Protein AF-A0A3Q1FAB6-F1 (afdb_monomer_lite)

Sequence (143 aa):
LDYLANAGCLRPMRSIRDRDLLVQDIVMFQVIHRVQGPFQKFCEGLKTLGVLDQIRQHTDSFRPLFCYEPNTLTADQVDDLFRREQQESQEEGPSKLQKILAFATGASVVPPIDDGFSTSMFPLANTCANCIKLPLHVSYQLF

pLDDT: mean 74.14, std 16.6, range [38.12, 95.62]

InterPro domains:
  IPR035983 HECT, E3 ligase catalytic domain [SSF56204] (16-142)

Organism: NCBI:txid80966

Secondary structure (DSSP, 8-state):
-HHHHHTT------STTHHHHHHHHHHHIIIIIHHHHHHHHHHHHHHHTTHHHHHHH-HHHHHHHHS-------HHHHHTTS--SS----PPPHHHHHHHHHHHHSSSS-----------SS-EEETTTTEEE----SSGGG-

Radius of gyration: 24.43 Å; chains: 1; bounding box: 56×42×60 Å

Structure (mmCIF, N/CA/C/O backbone):
data_AF-A0A3Q1FAB6-F1
#
_entry.id   AF-A0A3Q1FAB6-F1
#
loop_
_atom_site.group_PDB
_atom_site.id
_atom_site.type_symbol
_atom_site.label_atom_id
_atom_site.label_alt_id
_atom_site.label_comp_id
_atom_site.label_asym_id
_atom_site.label_entity_id
_atom_site.label_seq_id
_atom_site.pdbx_PDB_ins_code
_atom_site.Cartn_x
_atom_site.Cartn_y
_atom_site.Cartn_z
_atom_site.occupancy
_atom_site.B_iso_or_equiv
_atom_site.auth_seq_id
_atom_site.auth_comp_id
_atom_site.auth_asym_id
_atom_site.auth_atom_id
_atom_site.pdbx_PDB_model_num
ATOM 1 N N . LEU A 1 1 ? 16.066 13.790 -18.939 1.00 61.72 1 LEU A N 1
ATOM 2 C CA . LEU A 1 1 ? 16.523 12.380 -19.090 1.00 61.72 1 LEU A CA 1
ATOM 3 C C . LEU A 1 1 ? 16.538 11.640 -17.749 1.00 61.72 1 LEU A C 1
ATOM 5 O O . LEU A 1 1 ? 16.528 10.415 -17.716 1.00 61.72 1 LEU A O 1
ATOM 9 N N . ASP A 1 2 ? 16.530 12.385 -16.651 1.00 81.75 2 ASP A N 1
ATOM 10 C CA . ASP A 1 2 ? 17.026 11.977 -15.335 1.00 81.75 2 ASP A CA 1
ATOM 11 C C . ASP A 1 2 ? 16.137 10.929 -14.662 1.00 81.75 2 ASP A C 1
ATOM 13 O O . ASP A 1 2 ? 16.633 10.067 -13.950 1.00 81.75 2 ASP A O 1
ATOM 17 N N . TYR A 1 3 ? 14.835 10.907 -14.971 1.00 84.75 3 TYR A N 1
ATOM 18 C CA . TYR A 1 3 ? 13.944 9.837 -14.515 1.00 84.75 3 TYR A CA 1
ATOM 19 C C . TYR A 1 3 ? 14.385 8.451 -15.015 1.00 84.75 3 TYR A C 1
ATOM 21 O O . TYR A 1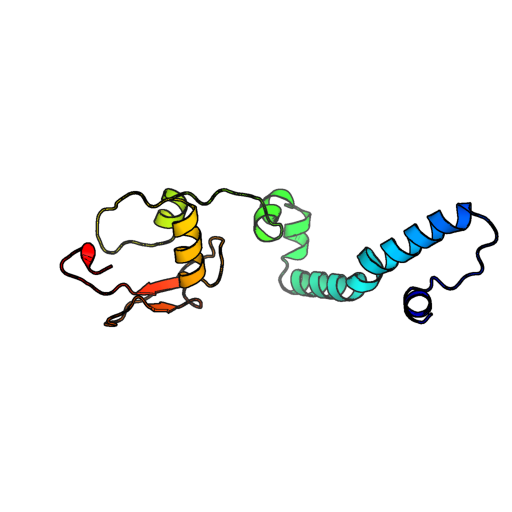 3 ? 14.445 7.512 -14.227 1.00 84.75 3 TYR A O 1
ATOM 29 N N . LEU A 1 4 ? 14.754 8.320 -16.297 1.00 84.75 4 LEU A N 1
ATOM 30 C CA . LEU A 1 4 ? 15.249 7.050 -16.840 1.00 84.75 4 LEU A CA 1
ATOM 31 C C . LEU A 1 4 ? 16.627 6.690 -16.272 1.00 84.75 4 LEU A C 1
ATOM 33 O O . LEU A 1 4 ? 16.926 5.508 -16.139 1.00 84.75 4 LEU A O 1
ATOM 37 N N . ALA A 1 5 ? 17.446 7.686 -15.913 1.00 84.75 5 ALA A N 1
ATOM 38 C CA . ALA A 1 5 ? 18.721 7.463 -15.231 1.00 84.75 5 ALA A CA 1
ATOM 39 C C . ALA A 1 5 ? 18.488 6.883 -13.828 1.00 84.75 5 ALA A C 1
ATOM 41 O O . ALA A 1 5 ? 19.015 5.825 -13.496 1.00 84.75 5 ALA A O 1
ATOM 42 N N . ASN A 1 6 ? 17.619 7.534 -13.051 1.00 83.94 6 ASN A N 1
ATOM 43 C CA . ASN A 1 6 ? 17.245 7.130 -11.697 1.00 83.94 6 ASN A CA 1
ATOM 44 C C . ASN A 1 6 ? 16.548 5.760 -11.667 1.00 83.94 6 ASN A C 1
ATOM 46 O O . ASN A 1 6 ? 16.705 5.020 -10.701 1.00 83.94 6 ASN A O 1
ATOM 50 N N . ALA A 1 7 ? 15.815 5.415 -12.729 1.00 85.25 7 ALA A N 1
ATOM 51 C CA . ALA A 1 7 ? 15.188 4.109 -12.914 1.00 85.25 7 ALA A CA 1
ATOM 52 C C . ALA A 1 7 ? 16.141 3.013 -13.436 1.00 85.25 7 ALA A C 1
ATOM 54 O O . ALA A 1 7 ? 15.698 1.892 -13.663 1.00 85.25 7 ALA A O 1
ATOM 55 N N . GLY A 1 8 ? 17.421 3.314 -13.699 1.00 87.31 8 GLY A N 1
ATOM 56 C CA . GLY A 1 8 ? 18.372 2.364 -14.301 1.00 87.31 8 GLY A CA 1
ATOM 57 C C . GLY A 1 8 ? 18.056 1.981 -15.758 1.00 87.31 8 GLY A C 1
ATOM 58 O O . GLY A 1 8 ? 18.620 1.032 -16.293 1.00 87.31 8 GLY A O 1
ATOM 59 N N . CYS A 1 9 ? 17.158 2.721 -16.410 1.00 89.62 9 CYS A N 1
ATOM 60 C CA . CYS A 1 9 ? 16.539 2.398 -17.697 1.00 89.62 9 CYS A CA 1
ATOM 61 C C . CYS A 1 9 ? 17.215 3.069 -18.912 1.00 89.62 9 CYS A C 1
ATOM 63 O O . CYS A 1 9 ? 16.732 2.937 -20.039 1.00 89.62 9 CYS A O 1
ATOM 65 N N . LEU A 1 10 ? 18.310 3.818 -18.723 1.00 87.50 10 LEU A N 1
ATOM 66 C CA . LEU A 1 10 ? 19.050 4.441 -19.827 1.00 87.50 10 LEU A CA 1
ATOM 67 C C . LEU A 1 10 ? 19.805 3.394 -20.661 1.00 87.50 10 LEU A C 1
ATOM 69 O O . LEU A 1 10 ? 20.962 3.078 -20.390 1.00 87.50 10 LEU A O 1
ATOM 73 N N . ARG A 1 11 ? 19.171 2.913 -21.735 1.00 83.94 11 ARG A N 1
ATOM 74 C CA . ARG A 1 11 ? 19.822 2.122 -22.788 1.00 83.94 11 ARG A CA 1
ATOM 75 C C . ARG A 1 11 ? 19.426 2.593 -24.194 1.00 83.94 11 ARG A C 1
ATOM 77 O O . ARG A 1 11 ? 18.293 3.038 -24.381 1.00 83.94 11 ARG A O 1
ATOM 84 N N . PRO A 1 12 ? 20.305 2.464 -25.205 1.00 84.31 12 PRO A N 1
ATOM 85 C CA . PRO A 1 12 ? 19.930 2.697 -26.597 1.00 84.31 12 PRO A CA 1
ATOM 86 C C . PRO A 1 12 ? 18.905 1.656 -27.064 1.00 84.31 12 PRO A C 1
ATOM 88 O O . PRO A 1 12 ? 19.193 0.460 -27.041 1.00 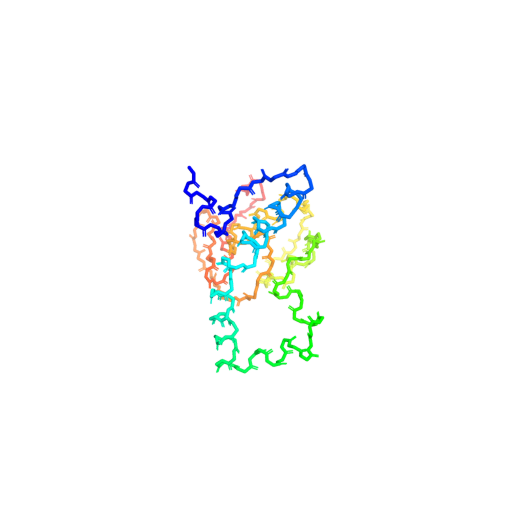84.31 12 PRO A O 1
ATOM 91 N N . MET A 1 13 ? 17.734 2.103 -27.522 1.00 88.12 13 MET A N 1
ATOM 92 C CA . MET A 1 13 ? 16.761 1.234 -28.193 1.00 88.12 13 MET A CA 1
ATOM 93 C C . MET A 1 13 ? 17.181 1.033 -29.653 1.00 88.12 13 MET A C 1
ATOM 95 O O . MET A 1 13 ? 17.339 1.998 -30.400 1.00 88.12 13 MET A O 1
ATOM 99 N N . ARG A 1 14 ? 17.381 -0.224 -30.049 1.00 89.56 14 ARG A N 1
ATOM 100 C CA . ARG A 1 14 ? 17.782 -0.665 -31.395 1.00 89.56 14 ARG A CA 1
ATOM 101 C C . ARG A 1 14 ? 16.613 -1.248 -32.189 1.00 89.56 14 ARG A C 1
ATOM 103 O O . ARG A 1 14 ? 16.685 -1.309 -33.412 1.00 89.56 14 ARG A O 1
ATOM 110 N N . SER A 1 15 ? 15.546 -1.683 -31.518 1.00 89.62 15 SER A N 1
ATOM 111 C CA . SER A 1 15 ? 14.326 -2.184 -32.157 1.00 89.62 15 SER A CA 1
ATOM 112 C C . SER A 1 15 ? 13.057 -1.742 -31.422 1.00 89.62 15 SER A C 1
ATOM 114 O O . SER A 1 15 ? 13.091 -1.418 -30.238 1.00 89.62 15 SER A O 1
ATOM 116 N N . ILE A 1 16 ? 11.909 -1.783 -32.108 1.00 85.38 16 ILE A N 1
ATOM 117 C CA . ILE A 1 16 ? 10.594 -1.498 -31.501 1.00 85.38 16 ILE A CA 1
ATOM 118 C C . ILE A 1 16 ? 10.266 -2.444 -30.332 1.00 85.38 16 ILE A C 1
ATOM 120 O O . ILE A 1 16 ? 9.565 -2.034 -29.414 1.00 85.38 16 ILE A O 1
ATOM 124 N N . ARG A 1 17 ? 10.806 -3.671 -30.315 1.00 86.00 17 ARG A N 1
ATOM 125 C CA . ARG A 1 17 ? 10.601 -4.639 -29.219 1.00 86.00 17 ARG A CA 1
ATOM 126 C C . ARG A 1 17 ? 11.297 -4.211 -27.922 1.00 86.00 17 ARG A C 1
ATOM 128 O O . ARG A 1 17 ? 10.855 -4.562 -26.834 1.00 86.00 17 ARG A O 1
ATOM 135 N N . ASP A 1 18 ? 12.342 -3.392 -28.021 1.00 88.50 18 ASP A N 1
ATOM 136 C CA . ASP A 1 18 ? 13.108 -2.894 -26.873 1.00 88.50 18 ASP A CA 1
ATOM 137 C C . ASP A 1 18 ? 12.275 -1.917 -26.019 1.00 88.50 18 ASP A C 1
ATOM 139 O O . ASP A 1 18 ? 12.567 -1.722 -24.835 1.00 88.50 18 ASP A O 1
ATOM 143 N N . ARG A 1 19 ? 11.213 -1.340 -26.610 1.00 90.00 19 ARG A N 1
ATOM 144 C CA . ARG A 1 19 ? 10.187 -0.539 -25.929 1.00 90.00 19 ARG A CA 1
ATOM 145 C C . ARG A 1 19 ? 9.477 -1.348 -24.850 1.00 90.00 19 ARG A C 1
ATOM 147 O O . ARG A 1 19 ? 9.250 -0.826 -23.767 1.00 90.00 19 ARG A O 1
ATOM 154 N N . ASP A 1 20 ? 9.117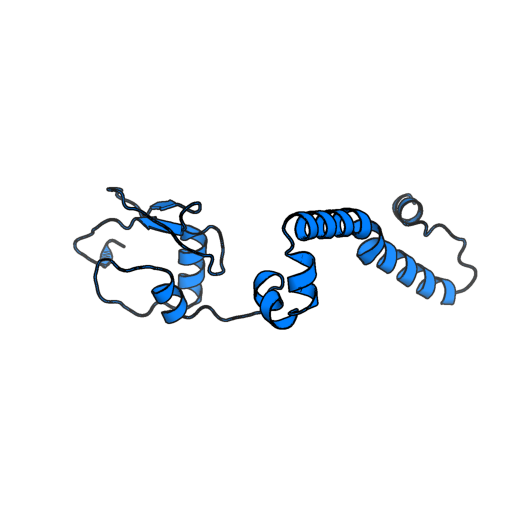 -2.595 -25.137 1.00 91.00 20 ASP A N 1
ATOM 155 C CA . ASP A 1 20 ? 8.294 -3.401 -24.230 1.00 91.00 20 ASP A CA 1
ATOM 156 C C . ASP A 1 20 ? 9.105 -3.792 -22.989 1.00 91.00 20 ASP A C 1
ATOM 158 O O . ASP A 1 20 ? 8.632 -3.653 -21.862 1.00 91.00 20 ASP A O 1
ATOM 162 N N . LEU A 1 21 ? 10.384 -4.122 -23.196 1.00 89.50 21 LEU A N 1
ATOM 163 C CA . LEU A 1 21 ? 11.362 -4.274 -22.120 1.00 89.50 21 LEU A CA 1
ATOM 164 C C . LEU A 1 21 ? 11.562 -2.962 -21.341 1.00 89.50 21 LEU A C 1
ATOM 166 O O . LEU A 1 21 ? 11.661 -2.989 -20.123 1.00 89.50 21 LEU A O 1
ATOM 170 N N . LEU A 1 22 ? 11.608 -1.798 -22.006 1.00 91.44 22 LEU A N 1
ATOM 171 C CA . LEU A 1 22 ? 11.758 -0.505 -21.319 1.00 91.44 22 LEU A CA 1
ATOM 172 C C . LEU A 1 22 ? 10.538 -0.179 -20.443 1.00 91.44 22 LEU A C 1
ATOM 174 O O . LEU A 1 22 ? 10.695 0.312 -19.328 1.00 91.44 22 LEU A O 1
ATOM 178 N N . VAL A 1 23 ? 9.327 -0.472 -20.923 1.00 92.00 23 VAL A N 1
ATOM 179 C CA . VAL A 1 23 ? 8.095 -0.339 -20.134 1.00 92.00 23 VAL A CA 1
ATOM 180 C C . VAL A 1 23 ? 8.131 -1.281 -18.931 1.00 92.00 23 VAL A C 1
ATOM 182 O O . VAL A 1 23 ? 7.836 -0.842 -17.822 1.00 92.00 23 VAL A O 1
ATOM 185 N N . GLN A 1 24 ? 8.548 -2.537 -19.120 1.00 92.00 24 GLN A N 1
ATOM 186 C CA . GLN A 1 24 ? 8.713 -3.499 -18.029 1.00 92.00 24 GLN A CA 1
ATOM 187 C C . GLN A 1 24 ? 9.702 -2.997 -16.964 1.00 92.00 24 GLN A C 1
ATOM 189 O O . GLN A 1 24 ? 9.362 -3.000 -15.782 1.00 92.00 24 GLN A O 1
ATOM 194 N N . ASP A 1 25 ? 10.878 -2.509 -17.365 1.00 91.44 25 ASP A N 1
ATOM 195 C CA . ASP A 1 25 ? 11.902 -2.004 -16.440 1.00 91.44 25 ASP A CA 1
ATOM 196 C C . ASP A 1 25 ? 11.404 -0.777 -15.648 1.00 91.44 25 ASP A C 1
ATOM 198 O O . ASP A 1 25 ? 11.571 -0.706 -14.428 1.00 91.44 25 ASP A O 1
ATOM 202 N N . ILE A 1 26 ? 10.703 0.157 -16.307 1.00 92.56 26 ILE A N 1
ATOM 203 C CA . ILE A 1 26 ? 10.099 1.332 -15.654 1.00 92.56 26 ILE A CA 1
ATOM 204 C C . ILE A 1 26 ? 9.010 0.920 -14.651 1.00 92.56 26 ILE A C 1
ATOM 206 O O . ILE A 1 26 ? 8.947 1.479 -13.553 1.00 92.56 26 ILE A O 1
ATOM 210 N N . VAL A 1 27 ? 8.156 -0.048 -15.004 1.00 93.25 27 VAL A N 1
ATOM 211 C CA . VAL A 1 27 ? 7.104 -0.560 -14.110 1.00 93.25 27 VAL A CA 1
ATOM 212 C C . VAL A 1 27 ? 7.723 -1.269 -12.904 1.00 93.25 27 VAL A C 1
ATOM 214 O O . VAL A 1 27 ? 7.331 -0.983 -11.774 1.00 93.25 27 VAL A O 1
ATOM 217 N N . MET A 1 28 ? 8.739 -2.114 -13.107 1.00 92.50 28 MET A N 1
ATOM 218 C CA . MET A 1 28 ? 9.475 -2.768 -12.016 1.00 92.50 28 MET A CA 1
ATOM 219 C C . MET A 1 28 ? 10.147 -1.750 -11.091 1.00 92.50 28 MET A C 1
ATOM 221 O O . MET A 1 28 ? 10.080 -1.890 -9.868 1.00 92.50 28 MET A O 1
ATOM 225 N N . PHE A 1 29 ? 10.743 -0.686 -11.640 1.00 90.38 29 PHE A N 1
ATOM 226 C CA . PHE A 1 29 ? 11.308 0.391 -10.829 1.00 90.38 29 PHE A CA 1
ATOM 227 C C . PHE A 1 29 ? 10.244 1.072 -9.967 1.00 90.38 29 PHE A C 1
ATOM 229 O O . PHE A 1 29 ? 10.391 1.154 -8.745 1.00 90.38 29 PHE A O 1
ATOM 236 N N . GLN A 1 30 ? 9.161 1.527 -10.596 1.00 89.31 30 GLN A N 1
ATOM 237 C CA . GLN A 1 30 ? 8.134 2.324 -9.938 1.00 89.31 30 GLN A CA 1
ATOM 238 C C . GLN A 1 30 ? 7.318 1.523 -8.909 1.00 89.31 30 GLN A C 1
ATOM 240 O O . GLN A 1 30 ? 6.948 2.086 -7.880 1.00 89.31 30 GLN A O 1
ATOM 245 N N . VAL A 1 31 ? 7.051 0.238 -9.172 1.00 90.75 31 VAL A N 1
ATOM 246 C CA . VAL A 1 31 ? 6.173 -0.612 -8.348 1.00 90.75 31 VAL A CA 1
ATOM 247 C C . VAL A 1 31 ? 6.943 -1.466 -7.337 1.00 90.75 31 VAL A C 1
ATOM 249 O O . VAL A 1 31 ? 6.418 -1.711 -6.257 1.00 90.75 31 VAL A O 1
ATOM 252 N N . ILE A 1 32 ? 8.168 -1.913 -7.647 1.00 91.38 32 ILE A N 1
ATOM 253 C CA . ILE A 1 32 ? 8.921 -2.857 -6.799 1.00 91.38 32 ILE A CA 1
ATOM 254 C C . ILE A 1 32 ? 10.183 -2.217 -6.216 1.00 91.38 32 ILE A C 1
ATOM 256 O O . ILE A 1 32 ? 10.299 -2.093 -4.996 1.00 91.38 32 ILE A O 1
ATOM 260 N N . HIS A 1 33 ? 11.130 -1.775 -7.049 1.00 90.81 33 HIS A N 1
ATOM 261 C CA . HIS A 1 33 ? 12.448 -1.361 -6.545 1.00 90.81 33 HIS A CA 1
ATOM 262 C C . HIS A 1 33 ? 12.376 -0.151 -5.603 1.00 90.81 33 HIS A C 1
ATOM 264 O O . HIS A 1 33 ? 13.061 -0.125 -4.580 1.00 90.81 33 HIS A O 1
ATOM 270 N N . ARG A 1 34 ? 11.503 0.827 -5.884 1.00 90.06 34 ARG A N 1
ATOM 271 C CA . ARG A 1 34 ? 11.331 2.010 -5.022 1.00 90.06 34 ARG A CA 1
ATOM 272 C C . ARG A 1 34 ? 10.702 1.714 -3.656 1.00 90.06 34 ARG A C 1
ATOM 274 O O . ARG A 1 34 ? 10.951 2.468 -2.718 1.00 90.06 34 ARG A O 1
ATOM 281 N N . VAL A 1 35 ? 9.910 0.647 -3.527 1.00 90.25 35 VAL A N 1
ATOM 282 C CA . VAL A 1 35 ? 9.237 0.278 -2.264 1.00 90.25 35 VAL A CA 1
ATOM 283 C C . VAL A 1 35 ? 9.972 -0.811 -1.483 1.00 90.25 35 VAL A C 1
ATOM 285 O O . VAL A 1 35 ? 9.671 -1.009 -0.312 1.00 90.25 35 VAL A O 1
ATOM 288 N N . GLN A 1 36 ? 10.969 -1.470 -2.082 1.00 92.38 36 GLN A N 1
ATOM 289 C CA . GLN A 1 36 ? 11.704 -2.588 -1.482 1.00 92.38 36 GLN A CA 1
ATOM 290 C C . GLN A 1 36 ? 12.324 -2.249 -0.113 1.00 92.38 36 GLN A C 1
ATOM 292 O O . GLN A 1 36 ? 12.155 -3.005 0.841 1.00 92.38 36 GLN A O 1
ATOM 297 N N . GLY A 1 37 ? 12.993 -1.096 0.013 1.00 94.25 37 GLY A N 1
ATOM 298 C CA . GLY A 1 37 ? 13.583 -0.640 1.280 1.00 94.25 37 GLY A CA 1
ATOM 299 C C . GLY A 1 37 ? 12.542 -0.358 2.379 1.00 94.25 37 GLY A C 1
ATOM 300 O O . GLY A 1 37 ? 12.651 -0.924 3.468 1.00 94.25 37 GLY A O 1
ATOM 301 N N . PRO A 1 38 ? 11.516 0.479 2.118 1.00 95.19 38 PRO A N 1
ATOM 302 C CA . PRO A 1 38 ? 10.385 0.668 3.029 1.00 95.19 38 PRO A CA 1
ATOM 303 C C . PRO A 1 38 ? 9.682 -0.639 3.426 1.00 95.19 38 PRO A C 1
ATOM 305 O O . PRO A 1 38 ? 9.424 -0.854 4.608 1.00 95.19 38 PRO A O 1
ATOM 308 N N . PHE A 1 39 ? 9.430 -1.533 2.466 1.00 93.06 39 PHE A N 1
ATOM 309 C CA . PHE A 1 39 ? 8.788 -2.828 2.697 1.00 93.06 39 PHE A CA 1
ATOM 310 C C . PHE A 1 39 ? 9.624 -3.736 3.605 1.00 93.06 39 PHE A C 1
ATOM 312 O O . PHE A 1 39 ? 9.087 -4.319 4.545 1.00 93.06 39 PHE A O 1
ATOM 319 N N . GLN A 1 40 ? 10.942 -3.807 3.393 1.00 94.88 40 GLN A N 1
ATOM 320 C CA . GLN A 1 40 ? 11.826 -4.580 4.262 1.00 94.88 40 GLN A CA 1
ATOM 321 C C . GLN A 1 40 ? 11.780 -4.065 5.709 1.00 94.88 40 GLN A C 1
ATOM 323 O O . GLN A 1 40 ? 11.575 -4.859 6.627 1.00 94.88 40 GLN A O 1
ATOM 328 N N . LYS A 1 41 ? 11.884 -2.744 5.919 1.00 95.62 41 LYS A N 1
ATOM 329 C CA . LYS A 1 41 ? 11.784 -2.144 7.262 1.00 95.62 41 LYS A CA 1
ATOM 330 C C . LYS A 1 41 ? 10.419 -2.375 7.912 1.00 95.62 41 LYS A C 1
ATOM 332 O O . LYS A 1 41 ? 10.344 -2.593 9.117 1.00 95.62 41 LYS A O 1
ATOM 337 N N . PHE A 1 42 ? 9.342 -2.361 7.127 1.00 92.31 42 PHE A N 1
ATOM 338 C CA . PHE A 1 42 ? 8.004 -2.700 7.608 1.00 92.31 42 PHE A CA 1
ATOM 339 C C . PHE A 1 42 ? 7.924 -4.162 8.079 1.00 92.31 42 PHE A C 1
ATOM 341 O O . PHE A 1 42 ? 7.448 -4.424 9.183 1.00 92.31 42 PHE A O 1
ATOM 348 N N . CYS A 1 43 ? 8.475 -5.111 7.312 1.00 93.31 43 CYS A N 1
ATOM 349 C CA . CYS A 1 43 ? 8.590 -6.505 7.745 1.00 93.31 43 CYS A CA 1
ATOM 350 C C . CYS A 1 43 ? 9.448 -6.664 9.013 1.00 93.31 43 CYS A C 1
ATOM 352 O O . CYS A 1 43 ? 9.072 -7.421 9.904 1.00 93.31 43 CYS A O 1
ATOM 354 N N . GLU A 1 44 ? 10.571 -5.952 9.131 1.00 95.44 44 GLU A N 1
ATOM 355 C CA . GLU A 1 44 ? 11.422 -5.949 10.334 1.00 95.44 44 GLU A CA 1
ATOM 356 C C . GLU A 1 44 ? 10.676 -5.398 11.568 1.00 95.44 44 GLU A C 1
ATOM 358 O O . GLU A 1 44 ? 10.748 -5.985 12.653 1.00 95.44 44 GLU A O 1
ATOM 363 N N . GLY A 1 45 ? 9.876 -4.341 11.395 1.00 94.50 45 GLY A N 1
ATOM 364 C CA . GLY A 1 45 ? 8.984 -3.809 12.429 1.00 94.50 45 GLY A CA 1
ATOM 365 C C . GLY A 1 45 ? 7.941 -4.833 12.891 1.00 94.50 45 GLY A C 1
ATOM 366 O O . GLY A 1 45 ? 7.851 -5.132 14.081 1.00 94.50 45 GLY A O 1
ATOM 367 N N . LEU A 1 46 ? 7.218 -5.455 11.951 1.00 94.19 46 LEU A N 1
ATOM 368 C CA . LEU A 1 46 ? 6.253 -6.522 12.253 1.00 94.19 46 LEU A CA 1
ATOM 369 C C . LEU A 1 46 ? 6.906 -7.744 12.917 1.00 94.19 46 LEU A C 1
ATOM 371 O O . LEU A 1 46 ? 6.281 -8.401 13.750 1.00 94.19 46 LEU A O 1
ATOM 375 N N . LYS A 1 47 ? 8.159 -8.058 12.568 1.00 94.69 47 LYS A N 1
ATOM 376 C CA . LYS A 1 47 ? 8.917 -9.160 13.174 1.00 94.69 47 LYS A CA 1
ATOM 377 C C . LYS A 1 47 ? 9.304 -8.863 14.623 1.00 94.69 47 LYS A C 1
ATOM 379 O O . LYS A 1 47 ? 9.263 -9.770 15.446 1.00 94.69 47 LYS A O 1
ATOM 384 N N . THR A 1 48 ? 9.628 -7.609 14.945 1.00 93.31 48 THR A N 1
ATOM 385 C CA . THR A 1 48 ? 9.979 -7.173 16.313 1.00 93.31 48 THR A CA 1
ATOM 386 C C . THR A 1 48 ? 8.876 -7.494 17.327 1.00 93.31 48 THR A C 1
ATOM 388 O O . THR A 1 48 ? 9.173 -7.854 18.461 1.00 93.31 48 THR A O 1
ATOM 391 N N . LEU A 1 49 ? 7.609 -7.421 16.907 1.00 85.88 49 LEU A N 1
ATOM 392 C CA . LEU A 1 49 ? 6.437 -7.729 17.736 1.00 85.88 49 LEU A CA 1
ATOM 393 C C . LEU A 1 49 ? 5.875 -9.151 17.508 1.00 85.88 49 LEU A C 1
ATOM 395 O O . LEU A 1 49 ? 4.780 -9.455 17.966 1.00 85.88 49 LEU A O 1
ATOM 399 N N . GLY A 1 50 ? 6.578 -10.018 16.767 1.00 89.38 50 GLY A N 1
ATOM 400 C CA . GLY A 1 50 ? 6.138 -11.390 16.454 1.00 89.38 50 GLY A CA 1
ATOM 401 C C . GLY A 1 50 ? 4.962 -11.505 15.469 1.00 89.38 50 GLY A C 1
ATOM 402 O O . GLY A 1 50 ? 4.560 -12.611 15.113 1.00 89.38 50 GLY A O 1
ATOM 403 N N . VAL A 1 51 ? 4.426 -10.382 14.983 1.00 93.75 51 VAL A N 1
ATOM 404 C CA . VAL A 1 51 ? 3.218 -10.332 14.140 1.00 93.75 51 VAL A CA 1
ATOM 405 C C . VAL A 1 51 ? 3.485 -10.851 12.721 1.00 93.75 51 VAL A C 1
ATOM 407 O O . VAL A 1 51 ? 2.603 -11.448 12.108 1.00 93.75 51 VAL A O 1
ATOM 410 N N . LEU A 1 52 ? 4.706 -10.675 12.194 1.00 93.19 52 LEU A N 1
ATOM 411 C CA . LEU A 1 52 ? 5.047 -11.060 10.815 1.00 93.19 52 LEU A CA 1
ATOM 412 C C . LEU A 1 52 ? 4.771 -12.543 10.515 1.00 93.19 52 LEU A C 1
ATOM 414 O O . LEU A 1 52 ? 4.273 -12.868 9.436 1.00 93.19 52 LEU A O 1
ATOM 418 N N . ASP A 1 53 ? 5.095 -13.438 11.448 1.00 93.38 53 ASP A N 1
ATOM 419 C CA . ASP A 1 53 ? 4.922 -14.876 11.239 1.00 93.38 53 ASP A CA 1
ATOM 420 C C . ASP A 1 53 ? 3.445 -15.289 11.351 1.00 93.38 53 ASP A C 1
ATOM 422 O O . ASP A 1 53 ? 2.997 -16.154 10.601 1.00 93.38 53 ASP A O 1
ATOM 426 N N . GLN A 1 54 ? 2.658 -14.598 12.184 1.00 92.75 54 GLN A N 1
ATOM 427 C CA . GLN A 1 54 ? 1.204 -14.784 12.277 1.00 92.75 54 GLN A CA 1
ATOM 428 C C . GLN A 1 54 ? 0.483 -14.335 10.998 1.00 92.75 54 GLN A C 1
ATOM 430 O O . GLN A 1 54 ? -0.347 -15.075 10.474 1.00 92.75 54 GLN A O 1
ATOM 435 N N . ILE A 1 55 ? 0.864 -13.183 10.429 1.00 92.62 55 ILE A N 1
ATOM 436 C CA . ILE A 1 55 ? 0.341 -12.704 9.135 1.00 92.62 55 ILE A CA 1
ATOM 437 C C . ILE A 1 55 ? 0.600 -13.728 8.023 1.00 92.62 55 ILE A C 1
ATOM 439 O O . ILE A 1 55 ? -0.260 -13.947 7.178 1.00 92.62 55 ILE A O 1
ATOM 443 N N . ARG A 1 56 ? 1.772 -14.377 8.027 1.00 91.94 56 ARG A N 1
ATOM 444 C CA . ARG A 1 56 ? 2.146 -15.390 7.024 1.00 91.94 56 ARG A CA 1
ATOM 445 C C . ARG A 1 56 ? 1.422 -16.724 7.195 1.00 91.94 56 ARG A C 1
ATOM 447 O O . ARG A 1 56 ? 1.213 -17.415 6.203 1.00 91.94 56 ARG A O 1
ATOM 454 N N . GLN A 1 57 ? 1.080 -17.100 8.426 1.00 95.38 57 GLN A N 1
ATOM 455 C CA . GLN A 1 57 ? 0.345 -18.336 8.726 1.00 95.38 57 GLN A CA 1
ATOM 456 C C . GLN A 1 57 ? -1.169 -18.179 8.514 1.00 95.38 57 GLN A C 1
ATOM 458 O O . GLN A 1 57 ? -1.834 -19.144 8.145 1.00 95.38 57 GLN A O 1
ATOM 463 N N . HIS A 1 58 ? -1.706 -16.968 8.700 1.00 93.50 58 HIS A N 1
ATOM 464 C CA . HIS A 1 58 ? -3.145 -16.688 8.711 1.00 93.50 58 HIS A CA 1
ATOM 465 C C . HIS A 1 58 ? -3.526 -15.512 7.796 1.00 93.50 58 HIS A C 1
ATOM 467 O O . HIS A 1 58 ? -4.279 -14.621 8.190 1.00 93.50 58 HIS A O 1
ATOM 473 N N . THR A 1 59 ? -3.005 -15.501 6.564 1.00 90.81 59 THR A N 1
ATOM 474 C CA . THR A 1 59 ? -3.153 -14.387 5.607 1.00 90.81 59 THR A CA 1
ATOM 475 C C . THR A 1 59 ? -4.601 -13.916 5.439 1.00 90.81 59 THR A C 1
ATOM 477 O O . THR A 1 59 ? -4.841 -12.711 5.438 1.00 90.81 59 THR A O 1
ATOM 480 N N . ASP A 1 60 ? -5.571 -14.831 5.360 1.00 90.44 60 ASP A N 1
ATOM 481 C CA . ASP A 1 60 ? -6.988 -14.479 5.189 1.00 90.44 60 ASP A CA 1
ATOM 482 C C . ASP A 1 60 ? -7.579 -13.776 6.421 1.00 90.44 60 ASP A C 1
ATOM 484 O O . ASP A 1 60 ? -8.354 -12.837 6.276 1.00 90.44 60 ASP A O 1
ATOM 488 N N . SER A 1 61 ? -7.165 -14.154 7.636 1.00 89.62 61 SER A N 1
ATOM 489 C CA . SER A 1 61 ? -7.600 -13.502 8.881 1.00 89.62 61 SER A CA 1
ATOM 490 C C . SER A 1 61 ? -7.001 -12.103 9.054 1.00 89.62 61 SER A C 1
ATOM 492 O O . SER A 1 61 ? -7.629 -11.229 9.644 1.00 89.62 61 SER A O 1
ATOM 494 N N . PHE A 1 62 ? -5.793 -11.877 8.532 1.00 88.00 62 PHE A N 1
ATOM 495 C CA . PHE A 1 62 ? -5.125 -10.572 8.568 1.00 88.00 62 PHE A CA 1
ATOM 496 C C . PHE A 1 62 ? -5.475 -9.671 7.375 1.00 88.00 62 PHE A C 1
ATOM 498 O O . PHE A 1 62 ? -5.254 -8.461 7.442 1.00 88.00 62 PHE A O 1
ATOM 505 N N . ARG A 1 63 ? -6.049 -10.220 6.297 1.00 84.31 63 ARG A N 1
ATOM 506 C CA . ARG A 1 63 ? -6.431 -9.467 5.095 1.00 84.31 63 ARG A CA 1
ATOM 507 C C . ARG A 1 63 ? -7.363 -8.280 5.407 1.00 84.31 63 ARG A C 1
ATOM 509 O O . ARG A 1 63 ? -7.003 -7.193 4.966 1.00 84.31 63 ARG A O 1
ATOM 516 N N . PRO A 1 64 ? -8.448 -8.394 6.202 1.00 82.81 64 PRO A N 1
ATOM 517 C CA . PRO A 1 64 ? -9.304 -7.246 6.532 1.00 82.81 64 PRO A CA 1
ATOM 518 C C . PRO A 1 64 ? -8.610 -6.152 7.363 1.00 82.81 64 PRO A C 1
ATOM 520 O O . PRO A 1 64 ? -9.087 -5.024 7.407 1.00 82.81 64 PRO A O 1
ATOM 523 N N . LEU A 1 65 ? -7.493 -6.473 8.029 1.00 82.88 65 LEU A N 1
ATOM 524 C CA . LEU A 1 65 ? -6.739 -5.533 8.869 1.00 82.88 65 LEU A CA 1
ATOM 525 C C . LEU A 1 65 ? -5.707 -4.720 8.068 1.00 82.88 65 LEU A C 1
ATOM 527 O O . LEU A 1 65 ? -5.397 -3.590 8.435 1.00 82.88 65 LEU A O 1
ATOM 531 N N . PHE A 1 66 ? -5.158 -5.294 6.991 1.00 81.69 66 PHE A N 1
ATOM 532 C CA . PHE A 1 66 ? -4.083 -4.685 6.191 1.00 81.69 66 PHE A CA 1
ATOM 533 C C . PHE A 1 66 ? -4.484 -4.320 4.757 1.00 81.69 66 PHE A C 1
ATOM 535 O O . PHE A 1 66 ? -3.778 -3.555 4.099 1.00 81.69 66 PHE A O 1
ATOM 542 N N . CYS A 1 67 ? -5.583 -4.867 4.242 1.00 81.00 67 CYS A N 1
ATOM 543 C CA . CYS A 1 67 ? -6.080 -4.608 2.899 1.00 81.00 67 CYS A CA 1
ATOM 544 C C . CYS A 1 67 ? -7.478 -4.002 2.973 1.00 81.00 67 CYS A C 1
ATOM 546 O O . CYS A 1 67 ? -8.344 -4.494 3.689 1.00 81.00 67 CYS A O 1
ATOM 548 N N . TYR A 1 68 ? -7.711 -2.956 2.180 1.00 78.62 68 TYR A N 1
ATOM 549 C CA . TYR A 1 68 ? -9.055 -2.423 2.002 1.00 78.62 68 TYR A CA 1
ATOM 550 C C . TYR A 1 68 ? -9.952 -3.465 1.326 1.00 78.62 68 TYR A C 1
ATOM 552 O O . TYR A 1 68 ? -9.633 -3.962 0.243 1.00 78.62 68 TYR A O 1
ATOM 560 N N . GLU A 1 69 ? -11.092 -3.742 1.950 1.00 74.56 69 GLU A N 1
ATOM 561 C CA . GLU A 1 69 ? -12.175 -4.540 1.392 1.00 74.56 69 GLU A CA 1
ATOM 562 C C . GLU A 1 69 ? -13.430 -3.653 1.296 1.00 74.56 69 GLU A C 1
ATOM 564 O O . GLU A 1 69 ? -13.792 -3.010 2.288 1.00 74.56 69 GLU A O 1
ATOM 569 N N . PRO A 1 70 ? -14.067 -3.534 0.114 1.00 71.50 70 PRO A N 1
ATOM 570 C CA . PRO A 1 70 ? -15.196 -2.632 -0.088 1.00 71.50 70 PRO A CA 1
ATOM 571 C C . PRO A 1 70 ? -16.468 -3.162 0.582 1.00 71.50 70 PRO A C 1
ATOM 573 O O . PRO A 1 70 ? -17.320 -3.776 -0.057 1.00 71.50 70 PRO A O 1
ATOM 576 N N . ASN A 1 71 ? -16.604 -2.872 1.874 1.00 70.31 71 ASN A N 1
ATOM 577 C CA . ASN A 1 71 ? -17.806 -3.130 2.656 1.00 70.31 71 ASN A CA 1
ATOM 578 C C . ASN A 1 71 ? -18.690 -1.876 2.722 1.00 70.31 71 ASN A C 1
ATOM 580 O O . ASN A 1 71 ? -18.220 -0.773 3.015 1.00 70.31 71 ASN A O 1
ATOM 584 N N . THR A 1 72 ? -19.986 -2.046 2.460 1.00 76.62 72 THR A N 1
ATOM 585 C CA . THR A 1 72 ? -20.981 -0.984 2.647 1.00 76.62 72 THR A CA 1
ATOM 586 C C . THR A 1 72 ? -21.253 -0.824 4.136 1.00 76.62 72 THR A C 1
ATOM 588 O O . THR A 1 72 ? -21.772 -1.747 4.756 1.00 76.62 72 THR A O 1
ATOM 591 N N . LEU A 1 73 ? -20.930 0.347 4.688 1.00 72.94 73 LEU A N 1
ATOM 592 C CA . LEU A 1 73 ? -21.231 0.695 6.076 1.00 72.94 73 LEU A CA 1
ATOM 593 C C . LEU A 1 73 ? -22.753 0.689 6.302 1.00 72.94 73 LEU A C 1
ATOM 595 O O . LEU A 1 73 ? -23.465 1.493 5.692 1.00 72.94 73 LEU A O 1
ATOM 599 N N . THR A 1 74 ? -23.242 -0.212 7.154 1.00 79.62 74 THR A N 1
ATOM 600 C CA . THR A 1 74 ? -24.660 -0.292 7.546 1.00 79.62 74 THR A CA 1
ATOM 601 C C . THR A 1 74 ? -24.935 0.490 8.831 1.00 79.62 74 THR A C 1
ATOM 603 O O . THR A 1 74 ? -24.014 0.819 9.577 1.00 79.62 74 THR A O 1
ATOM 606 N N . ALA A 1 75 ? -26.210 0.790 9.103 1.00 77.44 75 ALA A N 1
ATOM 607 C CA . ALA A 1 75 ? -26.611 1.427 10.358 1.00 77.44 75 ALA A CA 1
ATOM 608 C C . ALA A 1 75 ? -26.258 0.552 11.574 1.00 77.44 75 ALA A C 1
ATOM 610 O O . ALA A 1 75 ? -25.698 1.066 12.535 1.00 77.44 75 ALA A O 1
ATOM 611 N N . ASP A 1 76 ? -26.477 -0.764 11.486 1.00 75.19 76 ASP A N 1
ATOM 612 C CA . ASP A 1 76 ? -26.174 -1.718 12.564 1.00 75.19 76 ASP A CA 1
ATOM 613 C C . ASP A 1 76 ? -24.677 -1.728 12.925 1.00 75.19 76 ASP A C 1
ATOM 615 O O . ASP A 1 76 ? -24.317 -1.659 14.093 1.00 75.19 76 ASP A O 1
ATOM 619 N N . GLN A 1 77 ? -23.786 -1.701 11.923 1.00 71.56 77 GLN A N 1
ATOM 620 C CA . GLN A 1 77 ? -22.330 -1.626 12.131 1.00 71.56 77 GLN A CA 1
ATOM 621 C C . GLN A 1 77 ? -21.873 -0.318 12.791 1.00 71.56 77 GLN A C 1
ATOM 623 O O . GLN A 1 77 ? -20.823 -0.279 13.432 1.00 71.56 77 GLN A O 1
ATOM 628 N N . VAL A 1 78 ? -22.622 0.767 12.588 1.00 72.50 78 VAL A N 1
ATOM 629 C CA . VAL A 1 78 ? -22.379 2.048 13.261 1.00 72.50 78 VAL A CA 1
ATOM 630 C C . VAL A 1 78 ? -22.930 2.006 14.686 1.00 72.50 78 VAL A C 1
ATOM 632 O O . VAL A 1 78 ? -22.315 2.569 15.586 1.00 72.50 78 VAL A O 1
ATOM 635 N N . ASP A 1 79 ? -24.044 1.312 14.907 1.00 71.38 79 ASP A N 1
ATOM 636 C CA . ASP A 1 79 ? -24.648 1.166 16.229 1.00 71.38 79 ASP A CA 1
ATOM 637 C C . ASP A 1 79 ? -23.804 0.289 17.166 1.00 71.38 79 ASP A C 1
ATOM 639 O O . ASP A 1 79 ? -23.551 0.666 18.308 1.00 71.38 79 ASP A O 1
ATOM 643 N N . ASP A 1 80 ? -23.261 -0.819 16.654 1.00 68.50 80 ASP A N 1
ATOM 644 C CA . ASP A 1 80 ? -22.313 -1.680 17.376 1.00 68.50 80 ASP A CA 1
ATOM 645 C C . ASP A 1 80 ? -21.022 -0.938 17.782 1.00 68.50 80 ASP A C 1
ATOM 647 O O . ASP A 1 80 ? -20.367 -1.309 18.761 1.00 68.50 80 ASP A O 1
ATOM 651 N N . LEU A 1 81 ? -20.640 0.115 17.046 1.00 66.00 81 LEU A N 1
ATOM 652 C CA . LEU A 1 81 ? -19.462 0.931 17.351 1.00 66.00 81 LEU A CA 1
ATOM 653 C C . LEU A 1 81 ? -19.712 1.933 18.488 1.00 66.00 81 LEU A C 1
ATOM 655 O O . LEU A 1 81 ? -18.799 2.225 19.263 1.00 66.00 81 LEU A O 1
ATOM 659 N N . PHE A 1 82 ? -20.927 2.474 18.589 1.00 64.94 82 PHE A N 1
ATOM 660 C CA . PHE A 1 82 ? -21.270 3.512 19.557 1.00 64.94 82 PHE A CA 1
ATOM 661 C C . PHE A 1 82 ? -22.078 2.934 20.718 1.00 64.94 82 PHE A C 1
ATOM 663 O O . PHE A 1 82 ? -23.296 2.777 20.650 1.00 64.94 82 PHE A O 1
ATOM 670 N N . ARG A 1 83 ? -21.407 2.691 21.850 1.00 62.12 83 ARG A N 1
ATOM 671 C CA . ARG A 1 83 ? -22.072 2.277 23.092 1.00 62.12 83 ARG A CA 1
ATOM 672 C C . ARG A 1 83 ? -23.065 3.355 23.554 1.00 62.12 83 ARG A C 1
ATOM 674 O O . ARG A 1 83 ? -22.675 4.355 24.148 1.00 62.12 83 ARG A O 1
ATOM 681 N N . ARG A 1 84 ? -24.361 3.143 23.299 1.00 56.03 84 ARG A N 1
ATOM 682 C CA . ARG A 1 84 ? -25.428 4.062 23.724 1.00 56.03 84 ARG A CA 1
ATOM 683 C C . ARG A 1 84 ? -25.604 4.077 25.244 1.00 56.03 84 ARG A C 1
ATOM 685 O O . ARG A 1 84 ? -26.054 3.088 25.820 1.00 56.03 84 ARG A O 1
ATOM 692 N N . GLU A 1 85 ? -25.461 5.249 25.852 1.00 53.47 85 GLU A N 1
ATOM 693 C CA . GLU A 1 85 ? -26.155 5.586 27.102 1.00 53.47 85 GLU A CA 1
ATOM 694 C C . GLU A 1 85 ? -27.484 6.310 26.773 1.00 53.47 85 GLU A C 1
ATOM 696 O O . GLU A 1 85 ? -27.602 7.519 26.931 1.00 53.47 85 GLU A O 1
ATOM 701 N N . GLN A 1 86 ? -28.477 5.524 26.304 1.00 43.62 86 GLN A N 1
ATOM 702 C CA . GLN A 1 86 ? -29.876 5.889 25.943 1.00 43.62 86 GLN A CA 1
ATOM 703 C C . GLN A 1 86 ? -30.089 6.847 24.736 1.00 43.62 86 GLN A C 1
ATOM 705 O O . GLN A 1 86 ? -29.266 7.707 24.462 1.00 43.62 86 GLN A O 1
ATOM 710 N N . GLN A 1 87 ? -31.197 6.805 23.972 1.00 50.03 87 GLN A N 1
ATOM 711 C CA . GLN A 1 87 ? -32.169 5.734 23.652 1.00 50.03 87 GLN A CA 1
ATOM 712 C C . GLN A 1 87 ? -32.929 6.106 22.347 1.00 50.03 87 GLN A C 1
ATOM 714 O O . GLN A 1 87 ? -33.310 7.260 22.182 1.00 50.03 87 GLN A O 1
ATOM 719 N N . GLU A 1 88 ? -33.198 5.105 21.493 1.00 43.56 88 GLU A N 1
ATOM 720 C CA . GLU A 1 88 ? -34.034 5.123 20.263 1.00 43.56 88 GLU A CA 1
ATOM 721 C C . GLU A 1 88 ? -33.600 5.985 19.054 1.00 43.56 88 GLU A C 1
ATOM 723 O O . GLU A 1 88 ? -32.934 7.011 19.164 1.00 43.56 88 GLU A O 1
ATOM 728 N N . SER A 1 89 ? -33.958 5.498 17.858 1.00 45.31 89 SER A N 1
ATOM 729 C CA . SER A 1 89 ? -33.272 5.798 16.590 1.00 45.31 89 SER A CA 1
ATOM 730 C C . SER A 1 89 ? -34.251 6.121 15.459 1.00 45.31 89 SER A C 1
ATOM 732 O O . SER A 1 89 ? -35.339 5.552 15.392 1.00 45.31 89 SER A O 1
ATOM 734 N N . GLN A 1 90 ? -33.828 6.960 14.510 1.00 45.97 90 GLN A N 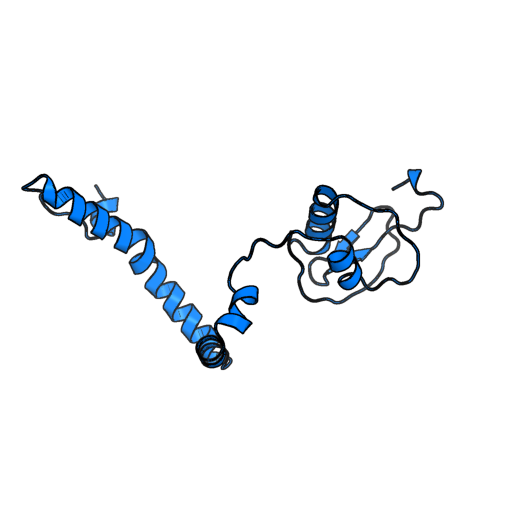1
ATOM 735 C CA . GLN A 1 90 ? -34.418 7.039 13.166 1.00 45.97 90 GLN A CA 1
ATOM 736 C C . GLN A 1 90 ? -33.367 6.629 12.126 1.00 45.97 90 GLN A C 1
ATOM 738 O O . GLN A 1 90 ? -32.174 6.849 12.331 1.00 45.97 90 GLN A O 1
ATOM 743 N N . GLU A 1 91 ? -33.801 6.017 11.022 1.00 52.97 91 GLU A N 1
ATOM 744 C CA . GLU A 1 91 ? -32.899 5.508 9.982 1.00 52.97 91 GLU A CA 1
ATOM 745 C C . GLU A 1 91 ? -32.198 6.643 9.214 1.00 52.97 91 GLU A C 1
ATOM 747 O O . GLU A 1 91 ? -32.824 7.436 8.507 1.00 52.97 91 GLU A O 1
ATOM 752 N N . GLU A 1 92 ? -30.867 6.687 9.300 1.00 56.66 92 GLU A N 1
ATOM 753 C CA . GLU A 1 92 ? -30.015 7.557 8.487 1.00 56.66 92 GLU A CA 1
ATOM 754 C C . GLU A 1 92 ? -29.415 6.792 7.295 1.00 56.66 92 GLU A C 1
ATOM 756 O O . GLU A 1 92 ? -28.938 5.665 7.417 1.00 56.66 92 GLU A O 1
ATOM 761 N N . GLY A 1 93 ? -29.391 7.426 6.118 1.00 58.94 93 GLY A N 1
ATOM 762 C CA . GLY A 1 93 ? -28.825 6.827 4.906 1.00 58.94 93 GLY A CA 1
ATOM 763 C C . GLY A 1 93 ? -27.287 6.704 4.932 1.00 58.94 93 GLY A C 1
ATOM 764 O O . GLY A 1 93 ? -26.603 7.550 5.519 1.00 58.94 93 GLY A O 1
ATOM 765 N N . PRO A 1 94 ? -26.702 5.724 4.212 1.00 58.06 94 PRO A N 1
ATOM 766 C CA . PRO A 1 94 ? -25.283 5.355 4.330 1.00 58.06 94 PRO A CA 1
ATOM 767 C C . PRO A 1 94 ? -24.292 6.487 4.001 1.00 58.06 94 PRO A C 1
ATOM 769 O O . PRO A 1 94 ? -23.200 6.549 4.564 1.00 58.06 94 PRO A O 1
ATOM 772 N N . SER A 1 95 ? -24.674 7.433 3.137 1.00 63.12 95 SER A N 1
ATOM 773 C CA . SER A 1 95 ? -23.844 8.592 2.767 1.00 63.12 95 SER A CA 1
ATOM 774 C C . SER A 1 95 ? -23.769 9.689 3.839 1.00 63.12 95 SER A C 1
ATOM 776 O O . SER A 1 95 ? -22.897 10.561 3.758 1.00 63.12 95 SER A O 1
ATOM 778 N N . LYS A 1 96 ? -24.661 9.665 4.839 1.00 67.94 96 LYS A N 1
ATOM 779 C CA . LYS A 1 96 ? -24.568 10.498 6.045 1.00 67.94 96 LYS A CA 1
ATOM 780 C C . LYS A 1 96 ? -23.763 9.798 7.136 1.00 67.94 96 LYS A C 1
ATOM 782 O O . LYS A 1 96 ? -22.835 10.402 7.669 1.00 67.94 96 LYS A O 1
ATOM 787 N N . LEU A 1 97 ? -24.033 8.510 7.370 1.00 68.00 97 LEU A N 1
ATOM 788 C CA . LEU A 1 97 ? -23.321 7.677 8.347 1.00 68.00 97 LEU A CA 1
ATOM 789 C C . LEU A 1 97 ? -21.796 7.720 8.155 1.00 68.00 97 LEU A C 1
ATOM 791 O O . LEU A 1 97 ? -21.059 7.935 9.114 1.00 68.00 97 LEU A O 1
ATOM 795 N N . GLN A 1 98 ? -21.310 7.640 6.910 1.00 67.56 98 GLN A N 1
ATOM 796 C CA . GLN A 1 98 ? -19.878 7.777 6.603 1.00 67.56 98 GLN A CA 1
ATOM 797 C C . GLN A 1 98 ? -19.278 9.134 7.012 1.00 67.56 98 GLN A C 1
ATOM 799 O O . GLN A 1 98 ? -18.108 9.195 7.387 1.00 67.56 98 GLN A O 1
ATOM 804 N N . LYS A 1 99 ? -20.052 10.227 6.948 1.00 71.00 99 LYS A N 1
ATOM 805 C CA . LYS A 1 99 ? -19.598 11.565 7.366 1.00 71.00 99 LYS A CA 1
ATOM 806 C C . LYS A 1 99 ? -19.571 11.700 8.884 1.00 71.00 99 LYS A C 1
ATOM 808 O O . LYS A 1 99 ? -18.648 12.313 9.405 1.00 71.00 99 LYS A O 1
ATOM 813 N N . ILE A 1 100 ? -20.548 11.109 9.573 1.00 70.06 100 ILE A N 1
ATOM 814 C CA . ILE A 1 100 ? -20.597 11.052 11.040 1.00 70.06 100 ILE A CA 1
ATOM 815 C C . ILE A 1 100 ? -19.412 10.233 11.564 1.00 70.06 100 ILE A C 1
ATOM 817 O O . ILE A 1 100 ? -18.684 10.706 12.433 1.00 70.06 100 ILE A O 1
ATOM 821 N N . LEU A 1 101 ? -19.150 9.063 10.972 1.00 65.62 101 LEU A N 1
ATOM 822 C CA . LEU A 1 101 ? -18.003 8.224 11.316 1.00 65.62 101 LEU A CA 1
ATOM 823 C C . LEU A 1 101 ? -16.674 8.959 11.075 1.00 65.62 101 LEU A C 1
ATOM 825 O O . LEU A 1 101 ? -15.853 9.038 11.984 1.00 65.62 101 LEU A O 1
ATOM 829 N N . ALA A 1 102 ? -16.500 9.589 9.907 1.00 70.56 102 ALA A N 1
ATOM 830 C CA . ALA A 1 102 ? -15.296 10.362 9.594 1.00 70.56 102 ALA A CA 1
ATOM 831 C C . ALA A 1 102 ? -15.100 11.585 10.505 1.00 70.56 102 ALA A C 1
ATOM 833 O O . ALA A 1 102 ? -13.963 11.932 10.818 1.00 70.56 102 ALA A O 1
ATOM 834 N N . PHE A 1 103 ? -16.184 12.222 10.955 1.00 70.00 103 PHE A N 1
ATOM 835 C CA . PHE A 1 103 ? -16.131 13.285 11.958 1.00 70.00 103 PHE A CA 1
ATOM 836 C C . PHE A 1 103 ? -15.680 12.744 13.323 1.00 70.00 103 PHE A C 1
ATOM 838 O O . PHE A 1 103 ? -14.794 13.325 13.940 1.00 70.00 103 PHE A O 1
ATOM 845 N N . ALA A 1 104 ? -16.247 11.616 13.758 1.00 63.06 104 ALA A N 1
ATOM 846 C CA . ALA A 1 104 ? -16.008 10.983 15.055 1.00 63.06 104 ALA A CA 1
ATOM 847 C C . ALA A 1 104 ? -14.595 10.408 15.229 1.00 63.06 104 ALA A C 1
ATOM 849 O O . ALA A 1 104 ? -13.958 10.617 16.260 1.00 63.06 104 ALA A O 1
ATOM 850 N N . THR A 1 105 ? -14.126 9.670 14.222 1.00 61.12 105 THR A N 1
ATOM 851 C CA . THR A 1 105 ? -12.932 8.810 14.295 1.00 61.12 105 THR A CA 1
ATOM 852 C C . THR A 1 105 ? -11.777 9.313 13.428 1.00 61.12 105 THR A C 1
ATOM 854 O O . THR A 1 105 ? -10.657 8.815 13.514 1.00 61.12 105 THR A O 1
ATOM 857 N N . GLY A 1 106 ? -12.030 10.292 12.551 1.00 64.50 106 GLY A N 1
ATOM 858 C CA . GLY A 1 106 ? -11.095 10.698 11.500 1.00 64.50 106 GLY A CA 1
ATOM 859 C C . GLY A 1 106 ? -11.023 9.721 10.317 1.00 64.50 106 GLY A C 1
ATOM 860 O O . GLY A 1 106 ? -10.288 9.983 9.365 1.00 64.50 106 GLY A O 1
ATOM 861 N N . ALA A 1 107 ? -11.784 8.620 10.341 1.00 62.44 107 ALA A N 1
ATOM 862 C CA . ALA A 1 107 ? -11.803 7.588 9.311 1.00 62.44 107 ALA A CA 1
ATOM 863 C C . ALA A 1 107 ? -13.226 7.340 8.784 1.00 62.44 107 ALA A C 1
ATOM 865 O O . ALA A 1 107 ? -14.195 7.310 9.531 1.00 62.44 107 ALA A O 1
ATOM 866 N N . SER A 1 108 ? -13.367 7.085 7.483 1.00 62.38 108 SER A N 1
ATOM 867 C CA . SER A 1 108 ? -14.638 6.653 6.874 1.00 62.38 108 SER A CA 1
ATOM 868 C C . SER A 1 108 ? -14.924 5.149 7.049 1.00 62.38 108 SER A C 1
ATOM 870 O O . SER A 1 108 ? -15.830 4.616 6.409 1.00 62.38 108 SER A O 1
ATOM 872 N N . VAL A 1 109 ? -14.140 4.466 7.891 1.00 58.53 109 VAL A N 1
ATOM 873 C CA . VAL A 1 109 ? -14.169 3.021 8.167 1.00 58.53 109 VAL A CA 1
ATOM 874 C C . VAL A 1 109 ? -13.970 2.814 9.672 1.00 58.53 109 VAL A C 1
ATOM 876 O O . VAL A 1 109 ? -13.236 3.570 10.304 1.00 58.53 109 VAL A O 1
ATOM 879 N N . VAL A 1 110 ? -14.650 1.816 10.238 1.00 54.50 110 VAL A N 1
ATOM 880 C CA . VAL A 1 110 ? -14.782 1.571 11.684 1.00 54.50 110 VAL A CA 1
ATOM 881 C C . VAL A 1 110 ? -13.451 1.147 12.344 1.00 54.50 110 VAL A C 1
ATOM 883 O O . VAL A 1 110 ? -12.916 0.103 11.966 1.00 54.50 110 VAL A O 1
ATOM 886 N N . PRO A 1 111 ? -12.930 1.889 13.348 1.00 48.16 111 PRO A N 1
ATOM 887 C CA . PRO A 1 111 ? -11.785 1.490 14.174 1.00 48.16 111 PRO A CA 1
ATOM 888 C C . PRO A 1 111 ? -12.187 1.066 15.615 1.00 48.16 111 PRO A C 1
ATOM 890 O O . PRO A 1 111 ? -13.302 1.353 16.042 1.00 48.16 111 PRO A O 1
ATOM 893 N N . PRO A 1 112 ? -11.301 0.415 16.403 1.00 41.09 112 PRO A N 1
ATOM 894 C CA . PRO A 1 112 ? -11.584 0.021 17.800 1.00 41.09 112 PRO A CA 1
ATOM 895 C C . PRO A 1 112 ? -11.715 1.203 18.802 1.00 41.09 112 PRO A C 1
ATOM 897 O O . PRO A 1 112 ? -11.145 2.265 18.578 1.00 41.09 112 PRO A O 1
ATOM 900 N N . ILE A 1 113 ? -12.457 1.006 19.903 1.00 46.69 113 ILE A N 1
ATOM 901 C CA . ILE A 1 113 ? -13.169 2.002 20.768 1.00 46.69 113 ILE A CA 1
ATOM 902 C C . ILE A 1 113 ? -12.343 2.608 21.954 1.00 46.69 113 ILE A C 1
ATOM 904 O O . ILE A 1 113 ? -11.348 1.987 22.326 1.00 46.69 113 ILE A O 1
ATOM 908 N N . ASP A 1 114 ? -12.793 3.751 22.554 1.00 39.97 114 ASP A N 1
ATOM 909 C CA . ASP A 1 114 ? -12.932 4.086 24.028 1.00 39.97 114 ASP A CA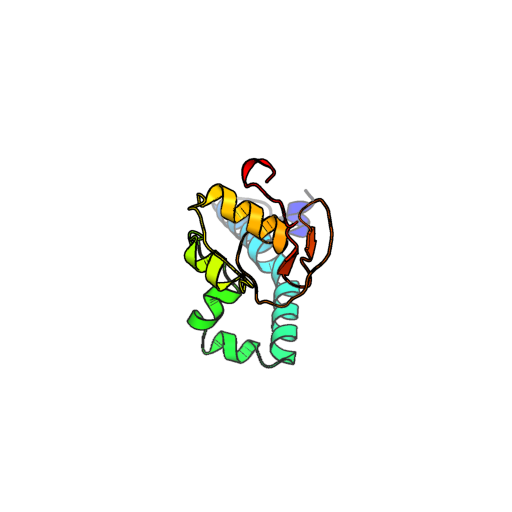 1
ATOM 910 C C . ASP A 1 114 ? -12.397 5.494 24.476 1.00 39.97 114 ASP A C 1
ATOM 912 O O . ASP A 1 114 ? -11.248 5.808 24.167 1.00 39.97 114 ASP A O 1
ATOM 916 N N . ASP A 1 115 ? -13.054 6.382 25.270 1.00 41.56 115 ASP A N 1
ATOM 917 C CA . ASP A 1 115 ? -14.481 6.777 25.498 1.00 41.56 115 ASP A CA 1
ATOM 918 C C . ASP A 1 115 ? -14.585 8.191 26.219 1.00 41.56 115 ASP A C 1
ATOM 920 O O . ASP A 1 115 ? -13.565 8.762 26.616 1.00 41.56 115 ASP A O 1
ATOM 924 N N . GLY A 1 116 ? -15.776 8.825 26.380 1.00 38.12 116 GLY A N 1
ATOM 925 C CA . GLY A 1 116 ? -16.049 9.970 27.306 1.00 38.12 116 GLY A CA 1
ATOM 926 C C . GLY A 1 116 ? -16.968 11.141 26.832 1.00 38.12 116 GLY A C 1
ATOM 927 O O . GLY A 1 116 ? -17.106 11.377 25.636 1.00 38.12 116 GLY A O 1
ATOM 928 N N . PHE A 1 117 ? -17.516 11.967 27.764 1.00 38.25 117 PHE A N 1
ATOM 929 C CA . PHE A 1 117 ? -18.556 13.034 27.554 1.00 38.25 117 PHE A CA 1
ATOM 930 C C . PHE A 1 117 ? -18.120 14.522 27.791 1.00 38.25 117 PHE A C 1
ATOM 932 O O . PHE A 1 117 ? -17.013 14.779 28.268 1.00 38.25 117 PHE A O 1
ATOM 939 N N . SER A 1 118 ? -18.930 15.534 27.394 1.00 42.81 118 SER A N 1
ATOM 940 C CA . SER A 1 118 ? -18.736 16.999 27.653 1.00 42.81 118 SER A CA 1
ATOM 941 C C . SER A 1 118 ? -20.005 17.840 27.381 1.00 42.81 118 SER A C 1
ATOM 943 O O . SER A 1 118 ? -20.851 17.435 26.592 1.00 42.81 118 SER A O 1
ATOM 945 N N . THR A 1 119 ? -20.104 19.041 27.965 1.00 43.66 119 THR A N 1
ATOM 946 C CA . THR A 1 119 ? -21.276 19.949 27.961 1.00 43.66 119 THR A CA 1
ATOM 947 C C . THR A 1 119 ? -21.239 21.036 26.865 1.00 43.66 119 THR A C 1
ATOM 949 O O . THR A 1 119 ? -21.471 22.215 27.136 1.00 43.66 119 THR A O 1
ATOM 952 N N . SER A 1 120 ? -20.867 20.674 25.635 1.00 52.41 120 SER A N 1
ATOM 953 C CA . SER A 1 120 ? -20.758 21.602 24.491 1.00 52.41 120 SER A CA 1
ATOM 954 C C . SER A 1 120 ? -22.114 21.893 23.831 1.00 52.41 120 SER A C 1
ATOM 956 O O . SER A 1 120 ? -23.000 21.051 23.873 1.00 52.41 120 SER A O 1
ATOM 958 N N . MET A 1 121 ? -22.253 23.057 23.179 1.00 56.97 121 MET A N 1
ATOM 959 C CA . MET A 1 121 ? -23.416 23.429 22.345 1.00 56.97 121 MET A CA 1
ATOM 960 C C . MET A 1 121 ? -23.386 22.792 20.943 1.00 56.97 121 MET A C 1
ATOM 962 O O . MET A 1 121 ? -24.415 22.699 20.288 1.00 56.97 121 MET A O 1
ATOM 966 N N . PHE A 1 122 ? -22.214 22.352 20.483 1.00 60.41 122 PHE A N 1
ATOM 967 C CA . PHE A 1 122 ? -22.034 21.657 19.206 1.00 60.41 122 PHE A CA 1
ATOM 968 C C . PHE A 1 122 ? -21.494 20.244 19.445 1.00 60.41 122 PHE A C 1
ATOM 970 O O . PHE A 1 122 ? -20.747 20.057 20.417 1.00 60.41 122 PHE A O 1
ATOM 977 N N . PRO A 1 123 ? -21.809 19.268 18.572 1.00 61.38 123 PRO A N 1
ATOM 978 C CA . PRO A 1 123 ? -21.224 17.939 18.658 1.00 61.38 123 PRO A CA 1
ATOM 979 C C . PRO A 1 123 ? -19.694 18.028 18.591 1.00 61.38 123 PRO A C 1
ATOM 981 O O . PRO A 1 123 ? -19.137 18.692 17.717 1.00 61.38 123 PRO A O 1
ATOM 984 N N . LEU A 1 124 ? -19.014 17.373 19.531 1.00 64.94 124 LEU A N 1
ATOM 985 C CA . LEU A 1 124 ? -17.553 17.330 19.607 1.00 64.94 124 LEU A CA 1
ATOM 986 C C . LEU A 1 124 ? -17.065 15.900 19.412 1.00 64.94 124 LEU A C 1
ATOM 988 O O . LEU A 1 124 ? -17.402 15.019 20.201 1.00 64.94 124 LEU A O 1
ATOM 992 N N . ALA A 1 125 ? -16.228 15.691 18.403 1.00 66.44 125 ALA A N 1
ATOM 993 C CA . ALA A 1 125 ? -15.510 14.441 18.214 1.00 66.44 125 ALA A CA 1
ATOM 994 C C . ALA A 1 125 ? -14.173 14.438 18.970 1.00 66.44 125 ALA A C 1
ATOM 996 O O . ALA A 1 125 ? -13.473 15.453 19.014 1.00 66.44 125 ALA A O 1
ATOM 997 N N . ASN A 1 126 ? -13.791 13.284 19.516 1.00 65.25 126 ASN A N 1
ATOM 998 C CA . ASN A 1 126 ? -12.424 13.004 19.946 1.00 65.25 126 ASN A CA 1
ATOM 999 C C . ASN A 1 126 ? -11.896 11.800 19.163 1.00 65.25 126 ASN A C 1
ATOM 1001 O O . ASN A 1 126 ? -12.095 10.660 19.572 1.00 65.25 126 ASN A O 1
ATOM 1005 N N . THR A 1 127 ? -11.196 12.060 18.059 1.00 64.44 127 THR A N 1
ATOM 1006 C CA . THR A 1 127 ? -10.690 11.019 17.150 1.00 64.44 127 THR A CA 1
ATOM 1007 C C . THR A 1 127 ? -9.680 10.077 17.805 1.00 64.44 127 THR A C 1
ATOM 1009 O O . THR A 1 127 ? -9.618 8.909 17.445 1.00 64.44 127 THR A O 1
ATOM 1012 N N . CYS A 1 128 ? -8.930 10.534 18.813 1.00 49.31 128 CYS A N 1
ATOM 1013 C CA . CYS A 1 128 ? -7.994 9.689 19.562 1.00 49.31 128 CYS A CA 1
ATOM 1014 C C . CYS A 1 128 ? -8.685 8.670 20.488 1.00 49.31 128 CYS A C 1
ATOM 1016 O O . CYS A 1 128 ? -8.014 7.769 20.980 1.00 49.31 128 CYS A O 1
ATOM 1018 N N . ALA A 1 129 ? -9.984 8.839 20.746 1.00 59.59 129 ALA A N 1
ATOM 1019 C CA . ALA A 1 129 ? -10.799 8.006 21.637 1.00 59.59 129 ALA A CA 1
ATOM 1020 C C . ALA A 1 129 ? -12.094 7.499 20.955 1.00 59.59 129 ALA A C 1
ATOM 1022 O O . ALA A 1 129 ? -12.943 6.871 21.580 1.00 59.59 129 ALA A O 1
ATOM 1023 N N . ASN A 1 130 ? -12.274 7.800 19.662 1.00 58.28 130 ASN A N 1
ATOM 1024 C CA . ASN A 1 130 ? -13.470 7.510 18.864 1.00 58.28 130 ASN A CA 1
ATOM 1025 C C . ASN A 1 130 ? -14.814 7.981 19.471 1.00 58.28 130 ASN A C 1
ATOM 1027 O O . ASN A 1 130 ? -15.872 7.467 19.112 1.00 58.28 130 ASN A O 1
ATOM 1031 N N . CYS A 1 131 ? -14.806 8.995 20.346 1.00 60.94 131 CYS A N 1
ATOM 1032 C CA . CYS A 1 131 ? -16.022 9.503 20.994 1.00 60.94 131 CYS A CA 1
ATOM 1033 C C . CYS A 1 131 ? -16.731 10.561 20.144 1.00 60.94 131 CYS A C 1
ATOM 1035 O O . CYS A 1 131 ? -16.085 11.508 19.688 1.00 60.94 131 CYS A O 1
ATOM 1037 N N . ILE A 1 132 ? -18.067 10.516 20.093 1.00 66.94 132 ILE A N 1
ATOM 1038 C CA . ILE A 1 132 ? -18.894 11.687 19.766 1.00 66.94 132 ILE A CA 1
ATOM 1039 C C . ILE A 1 132 ? -19.606 12.160 21.031 1.00 66.94 132 ILE A C 1
ATOM 1041 O O . ILE A 1 132 ? -20.377 11.429 21.642 1.00 66.94 132 ILE A O 1
ATOM 1045 N N . LYS A 1 133 ? -19.392 13.422 21.394 1.00 67.19 133 LYS A N 1
ATOM 1046 C CA . LYS A 1 133 ? -20.077 14.098 22.495 1.00 67.19 133 LYS A CA 1
ATOM 1047 C C . LYS A 1 133 ? -21.211 14.929 21.907 1.00 67.19 133 LYS A C 1
ATOM 1049 O O . LYS A 1 133 ? -20.944 15.966 21.301 1.00 67.19 133 LYS A O 1
ATOM 1054 N N . LEU A 1 134 ? -22.450 14.461 22.044 1.00 65.50 134 LEU A N 1
ATOM 1055 C CA . LEU A 1 134 ? -23.637 15.122 21.492 1.00 65.50 134 LEU A CA 1
ATOM 1056 C C . LEU A 1 134 ? -24.252 16.117 22.501 1.00 65.50 134 LEU A C 1
ATOM 1058 O O . LEU A 1 134 ? -24.382 15.771 23.677 1.00 65.50 134 LEU A O 1
ATOM 1062 N N . PRO A 1 135 ? -24.652 17.333 22.079 1.00 64.94 135 PRO A N 1
ATOM 1063 C CA . PRO A 1 135 ? -25.430 18.243 22.920 1.00 64.94 135 PRO A CA 1
ATOM 1064 C C . PRO A 1 135 ? -26.831 17.679 23.206 1.00 64.94 135 PRO A C 1
ATOM 1066 O O . PRO A 1 135 ? -27.537 17.253 22.295 1.00 64.94 135 PRO A O 1
ATOM 1069 N N . LEU A 1 136 ? -27.281 17.723 24.462 1.00 58.78 136 LEU A N 1
ATOM 1070 C CA . LEU A 1 136 ? -28.657 17.355 24.816 1.00 58.78 136 LEU A CA 1
ATOM 1071 C C . LEU A 1 136 ? -29.623 18.496 24.455 1.00 58.78 136 LEU A C 1
ATOM 1073 O O . LEU A 1 136 ? -29.730 19.486 25.181 1.00 58.78 136 LEU A O 1
ATOM 1077 N N . HIS A 1 137 ? -30.346 18.345 23.343 1.00 61.22 137 HIS A N 1
ATOM 1078 C CA . HIS A 1 137 ? -31.401 19.266 22.910 1.00 61.22 137 HIS A CA 1
ATOM 1079 C C . HIS A 1 137 ? -32.806 18.706 23.169 1.00 61.22 137 HIS A C 1
ATOM 1081 O O . HIS A 1 137 ? -33.060 17.514 23.038 1.00 61.22 137 HIS A O 1
ATOM 1087 N N . VAL A 1 138 ? -33.752 19.600 23.477 1.00 67.62 138 VAL A N 1
ATOM 1088 C CA . VAL A 1 138 ? -35.165 19.266 23.762 1.00 67.62 138 VAL A CA 1
ATOM 1089 C C . VAL A 1 138 ? -36.006 18.935 22.518 1.00 67.62 138 VAL A C 1
ATOM 1091 O O . VAL A 1 138 ? -37.193 18.647 22.640 1.00 67.62 138 VAL A O 1
ATOM 1094 N N . SER A 1 139 ? -35.432 19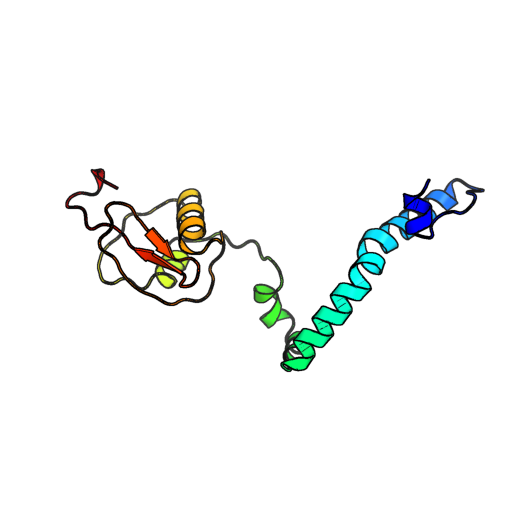.025 21.316 1.00 59.16 139 SER A N 1
ATOM 1095 C CA . SER A 1 139 ? -36.112 18.750 20.046 1.00 59.16 139 SER A CA 1
ATOM 1096 C C . SER A 1 139 ? -35.107 18.355 18.968 1.00 59.16 139 SER A C 1
ATOM 1098 O O . SER A 1 139 ? -34.065 18.994 18.830 1.00 59.16 139 SER A O 1
ATOM 1100 N N . TYR A 1 140 ? -35.464 17.359 18.156 1.00 57.31 140 TYR A N 1
ATOM 1101 C CA . TYR A 1 140 ? -34.673 16.894 17.011 1.00 57.31 140 TYR A CA 1
ATOM 1102 C C . TYR A 1 140 ? -34.513 17.959 15.909 1.00 57.31 140 TYR A C 1
ATOM 1104 O O . TYR A 1 140 ? -33.563 17.913 15.145 1.00 57.31 140 TYR A O 1
ATOM 1112 N N . GLN A 1 141 ? -35.393 18.968 15.842 1.00 65.81 141 GLN A N 1
ATOM 1113 C CA . GLN A 1 141 ? -35.272 20.068 14.865 1.00 65.81 141 GLN A CA 1
ATOM 1114 C C . GLN A 1 141 ? -34.122 21.050 15.162 1.00 65.81 141 GLN A C 1
ATOM 1116 O O . GLN A 1 141 ? -33.921 21.998 14.406 1.00 65.81 141 GLN A O 1
ATOM 1121 N N . LEU A 1 142 ? -33.409 20.863 16.277 1.00 60.00 142 LEU A N 1
ATOM 1122 C CA . LEU A 1 142 ? -32.238 21.650 16.672 1.00 60.00 142 LEU A CA 1
ATOM 1123 C C . LEU A 1 142 ? -30.908 20.920 16.387 1.00 60.00 142 LEU A C 1
ATOM 1125 O O . LEU A 1 142 ? -29.860 21.438 16.767 1.00 60.00 142 LEU A O 1
ATOM 1129 N N . PHE A 1 143 ? -30.966 19.741 15.754 1.00 55.59 143 PHE A N 1
ATOM 1130 C CA . PHE A 1 143 ? -29.831 18.895 15.370 1.00 55.59 143 PHE A CA 1
ATOM 1131 C C . PHE A 1 143 ? -29.533 18.958 13.862 1.00 55.59 143 PHE A C 1
ATOM 1133 O O . PHE A 1 143 ? -30.494 19.110 13.073 1.00 55.59 143 PHE A O 1
#

Foldseek 3Di:
DVLCVVLVLDDDDPDPVVVVVSVVSSCCSVPPVVCPVVVVVVLVVCVVVPNNVVCVVCVVVCCVVPDDDDDQDAPVNLVVLDDDPDDDDDDDDSVVSLVVQCQAQVHSDGDHAADDEDADPCWHHDNVGSYTHHHDDPDPVSD